Protein AF-A0A2K3J8N2-F1 (afdb_monomer_lite)

Foldseek 3Di:
DEFCVQAEVDPVVLVVLLVVQPCLVPHQWDQDPQGTGSGPQLVVCCVQLVHNGDDHPPPCPRVDDPVRHVVSC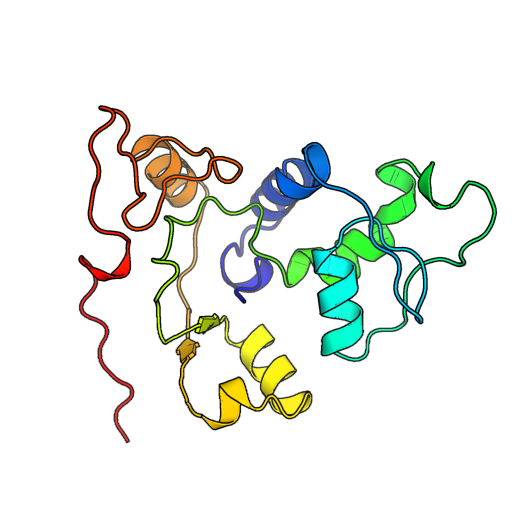VVGNRRDCRSQQDWDDAPPQQAAEYEPVRLVSCVVSVPPSVVVVRYDYDRHYDDPVNSVVSVQFAPRDPVDDQPRQDDQGPVRDGDHTPVPPDPDDPDDD

Sequence (173 aa):
MIAIEECVPDEDLRNELIDNCWLQKLWSPAITPKGGFFCEVAAVFDFLFDGPGGYNLDTGWWFKKTKEFQDQVERYCRFCSIPVPFPHVPTDSKVDYISLGNLQRLKKADSPWVKKGNIVEVSDRFGRKDIQQILSSYEYAPWEYLGEKGVRDKEGKYRGGFAAERKHSPLSG

Secondary structure (DSSP, 8-state):
---HHHH---HHHHHHHHHT-HHHHHS--EEETTEEESSHHHHHHHHHTT----B---TTGGG--GGG-HHHHHHHGGG--TTS-PPPPPTT-SSEEEEHHHHHHHHHTT-HHHHTT-EEEE-----HHHHHHHHHHB---TTS---TT--BBTTS-B---GGGT--PPP---

Radius of gyration: 17.23 Å; chains: 1; bounding box: 47×37×42 Å

Structure (mmCIF, N/CA/C/O backbone):
data_AF-A0A2K3J8N2-F1
#
_entry.id   AF-A0A2K3J8N2-F1
#
loop_
_atom_site.group_PDB
_atom_site.id
_atom_site.type_symbol
_atom_site.label_atom_id
_atom_site.label_alt_id
_atom_site.label_comp_id
_atom_site.label_asym_id
_atom_site.label_entity_id
_atom_site.label_seq_id
_atom_site.pdbx_PDB_ins_code
_atom_site.Cartn_x
_atom_site.Cartn_y
_atom_site.Cartn_z
_atom_site.occupancy
_atom_site.B_iso_or_equiv
_atom_site.auth_seq_id
_atom_site.auth_comp_id
_atom_site.auth_asym_id
_atom_site.auth_atom_id
_atom_site.pdbx_PDB_model_num
ATOM 1 N N . MET A 1 1 ? -4.555 -3.628 6.190 1.00 90.81 1 MET A N 1
ATOM 2 C CA . MET A 1 1 ? -4.519 -3.556 4.710 1.00 90.81 1 MET A CA 1
ATOM 3 C C . MET A 1 1 ? -5.594 -2.605 4.176 1.00 90.81 1 MET A C 1
ATOM 5 O O . MET A 1 1 ? -6.604 -3.046 3.634 1.00 90.81 1 MET A O 1
ATOM 9 N N . ILE A 1 2 ? -5.395 -1.294 4.316 1.00 96.19 2 ILE A N 1
ATOM 10 C CA . ILE A 1 2 ? -6.343 -0.273 3.840 1.00 96.19 2 ILE A CA 1
ATOM 11 C C . ILE A 1 2 ? -5.877 0.224 2.467 1.00 96.19 2 ILE A C 1
ATOM 13 O O . ILE A 1 2 ? -4.693 0.504 2.287 1.00 96.19 2 ILE A O 1
ATOM 17 N N . ALA A 1 3 ? -6.791 0.311 1.503 1.00 97.06 3 ALA A N 1
ATOM 18 C CA . ALA A 1 3 ? -6.522 0.892 0.196 1.00 97.06 3 ALA A CA 1
ATOM 19 C C . ALA A 1 3 ? -6.666 2.416 0.251 1.00 97.06 3 ALA A C 1
ATOM 21 O O . ALA A 1 3 ? -7.708 2.930 0.666 1.00 97.06 3 ALA A O 1
ATOM 22 N N . ILE A 1 4 ? -5.635 3.144 -0.186 1.00 97.69 4 ILE A N 1
ATOM 23 C CA . ILE A 1 4 ? -5.667 4.612 -0.192 1.00 97.69 4 ILE A CA 1
ATOM 24 C C . ILE A 1 4 ? -6.745 5.163 -1.124 1.00 97.69 4 ILE A C 1
ATOM 26 O O . ILE A 1 4 ? -7.339 6.186 -0.812 1.00 97.69 4 ILE A O 1
ATOM 30 N N . GLU A 1 5 ? -7.059 4.470 -2.221 1.00 97.19 5 GLU A N 1
ATOM 31 C CA . GLU A 1 5 ? -8.158 4.868 -3.112 1.00 97.19 5 GLU A CA 1
ATOM 32 C C . GLU A 1 5 ? -9.525 4.853 -2.417 1.00 97.19 5 GLU A C 1
ATOM 34 O O . GLU A 1 5 ? -10.426 5.598 -2.793 1.00 97.19 5 GLU A O 1
ATOM 39 N N . GLU A 1 6 ? -9.677 4.010 -1.394 1.00 97.06 6 GLU A N 1
ATOM 40 C CA . GLU A 1 6 ? -10.910 3.914 -0.630 1.00 97.06 6 GLU A CA 1
ATOM 41 C C . GLU A 1 6 ? -10.915 4.937 0.501 1.00 97.06 6 GLU A C 1
ATOM 43 O O . GLU A 1 6 ? -11.940 5.566 0.721 1.00 97.06 6 GLU A O 1
ATOM 48 N N . CYS A 1 7 ? -9.803 5.144 1.212 1.00 96.69 7 CYS A N 1
ATOM 49 C CA . CYS A 1 7 ? -9.787 6.038 2.372 1.00 96.69 7 CYS A CA 1
ATOM 50 C C . CYS A 1 7 ? -9.460 7.506 2.041 1.00 96.69 7 CYS A C 1
ATOM 52 O O . CYS A 1 7 ? -9.805 8.373 2.834 1.00 96.69 7 CYS A O 1
ATOM 54 N N . VAL A 1 8 ? -8.849 7.816 0.895 1.00 97.69 8 VAL A N 1
ATOM 55 C CA . VAL A 1 8 ? -8.560 9.185 0.422 1.00 97.69 8 VAL A CA 1
ATOM 56 C C . VAL A 1 8 ? -9.190 9.361 -0.968 1.00 97.69 8 VAL A C 1
ATOM 58 O O . VAL A 1 8 ? -8.552 9.060 -1.982 1.00 97.69 8 VAL A O 1
ATOM 61 N N . PRO A 1 9 ? -10.464 9.800 -1.041 1.00 95.81 9 PRO A N 1
ATOM 62 C CA . PRO A 1 9 ? -11.196 9.872 -2.307 1.00 95.81 9 PRO A CA 1
ATOM 63 C C . PRO A 1 9 ? -10.665 10.967 -3.246 1.00 95.81 9 PRO A C 1
ATOM 65 O O . PRO A 1 9 ? -10.688 10.783 -4.461 1.00 95.81 9 PRO A O 1
ATOM 68 N N . ASP A 1 10 ? -10.153 12.068 -2.689 1.00 97.56 10 ASP A N 1
ATOM 69 C CA . ASP A 1 10 ? -9.504 13.156 -3.428 1.00 97.56 10 ASP A CA 1
ATOM 70 C C . ASP A 1 10 ? -8.229 12.641 -4.118 1.00 97.56 10 ASP A C 1
ATOM 72 O O . ASP A 1 10 ? -7.295 12.174 -3.464 1.00 97.56 10 ASP A O 1
ATOM 76 N N . GLU A 1 11 ? -8.223 12.682 -5.449 1.00 96.88 11 GLU A N 1
ATOM 77 C CA . GLU A 1 11 ? -7.132 12.163 -6.270 1.00 96.88 11 GLU A CA 1
ATOM 78 C C . GLU A 1 11 ? -5.857 12.998 -6.175 1.00 96.88 11 GLU A C 1
ATOM 80 O O . GLU A 1 11 ? -4.776 12.423 -6.057 1.00 96.88 11 GLU A O 1
ATOM 85 N N . ASP A 1 12 ? -5.973 14.323 -6.146 1.00 97.75 12 ASP A N 1
ATOM 86 C CA . ASP A 1 12 ? -4.817 15.214 -6.056 1.00 97.75 12 ASP A CA 1
ATOM 87 C C . ASP A 1 12 ? -4.113 15.030 -4.711 1.00 97.75 12 ASP A C 1
ATOM 89 O O . ASP A 1 12 ? -2.892 14.875 -4.646 1.00 97.75 12 ASP A O 1
ATOM 93 N N . LEU A 1 13 ? -4.890 14.961 -3.628 1.00 97.69 13 LEU A N 1
ATOM 94 C CA . LEU A 1 13 ? -4.364 14.662 -2.299 1.00 97.69 13 LEU A CA 1
ATOM 95 C C . LEU A 1 13 ? -3.750 13.260 -2.236 1.00 97.69 13 LEU A C 1
ATOM 97 O O . LEU A 1 13 ? -2.692 13.075 -1.639 1.00 97.69 13 LEU A O 1
ATOM 101 N N . ARG A 1 14 ? -4.397 12.260 -2.839 1.00 97.19 14 ARG A N 1
ATOM 102 C CA . ARG A 1 14 ? -3.875 10.889 -2.882 1.00 97.19 14 ARG A CA 1
ATOM 103 C C . ARG A 1 14 ? -2.532 10.827 -3.607 1.00 97.19 14 ARG A C 1
ATOM 105 O O . ARG A 1 14 ? -1.613 10.191 -3.095 1.00 97.19 14 ARG A O 1
ATOM 112 N N . ASN A 1 15 ? -2.404 11.501 -4.743 1.00 95.88 15 ASN A N 1
ATOM 113 C CA . ASN A 1 15 ? -1.158 11.564 -5.503 1.00 95.88 15 ASN A CA 1
ATOM 114 C C . ASN A 1 15 ? -0.066 12.299 -4.713 1.00 95.88 15 ASN A C 1
ATOM 116 O O . ASN A 1 15 ? 1.039 11.779 -4.586 1.00 95.88 15 ASN A O 1
ATOM 120 N N . GLU A 1 16 ? -0.395 13.423 -4.065 1.00 96.62 16 GLU A N 1
ATOM 121 C CA . GLU A 1 16 ? 0.529 14.153 -3.181 1.00 96.62 16 GLU A CA 1
ATOM 122 C C . GLU A 1 16 ? 1.078 13.264 -2.051 1.00 96.62 16 GLU A C 1
ATOM 124 O O . GLU A 1 16 ? 2.270 13.314 -1.735 1.00 96.62 16 GLU A O 1
ATOM 129 N N . LEU A 1 17 ? 0.226 12.429 -1.448 1.00 96.44 17 LEU A N 1
ATOM 130 C CA . LEU A 1 17 ? 0.630 11.476 -0.412 1.00 96.44 17 LEU A CA 1
ATOM 131 C C . LEU A 1 17 ? 1.523 10.368 -0.982 1.00 96.44 17 LEU A C 1
ATOM 133 O O . LEU A 1 17 ? 2.559 10.060 -0.392 1.00 96.44 17 LEU A O 1
ATOM 137 N N . ILE A 1 18 ? 1.147 9.774 -2.119 1.00 95.88 18 ILE A N 1
ATOM 138 C CA . ILE A 1 18 ? 1.910 8.700 -2.773 1.00 95.88 18 ILE A CA 1
ATOM 139 C C . ILE A 1 18 ? 3.308 9.188 -3.166 1.00 95.88 18 ILE A C 1
ATOM 141 O O . ILE A 1 18 ? 4.290 8.520 -2.837 1.00 95.88 18 ILE A O 1
ATOM 145 N N . ASP A 1 19 ? 3.413 10.371 -3.769 1.00 93.56 19 ASP A N 1
ATOM 146 C CA . ASP A 1 19 ? 4.691 10.993 -4.140 1.00 93.56 19 ASP A CA 1
ATOM 147 C C . ASP A 1 19 ? 5.580 11.263 -2.920 1.00 93.56 19 ASP A C 1
ATOM 149 O O . ASP A 1 19 ? 6.811 11.263 -3.003 1.00 93.56 19 ASP A O 1
ATOM 153 N N . ASN A 1 20 ? 4.964 11.457 -1.752 1.00 92.56 20 ASN A N 1
ATOM 154 C CA . ASN A 1 20 ? 5.661 11.691 -0.497 1.00 92.56 20 ASN A CA 1
ATOM 155 C C . ASN A 1 20 ? 5.838 10.453 0.384 1.00 92.56 20 ASN A C 1
ATOM 157 O O . ASN A 1 20 ? 6.331 10.604 1.507 1.00 92.56 20 ASN A O 1
ATOM 161 N N . CYS A 1 21 ? 5.517 9.257 -0.116 1.00 93.88 21 CYS A N 1
ATOM 162 C CA . CYS A 1 21 ? 5.567 8.008 0.637 1.00 93.88 21 CYS A CA 1
ATOM 163 C C . CYS A 1 21 ? 6.914 7.804 1.344 1.00 93.88 21 CYS A C 1
ATOM 165 O O . CYS A 1 21 ? 7.966 7.676 0.714 1.00 93.88 21 CYS A O 1
ATOM 167 N N . TRP A 1 22 ? 6.875 7.739 2.677 1.00 91.31 22 TRP A N 1
ATOM 168 C CA . TRP A 1 22 ? 8.074 7.593 3.501 1.00 91.31 22 TRP A CA 1
ATOM 169 C C . TRP A 1 22 ? 8.791 6.263 3.243 1.00 91.31 22 TRP A C 1
ATOM 171 O O . TRP A 1 22 ? 10.018 6.222 3.264 1.00 91.31 22 TRP A O 1
ATOM 181 N N . LEU A 1 23 ? 8.043 5.195 2.939 1.00 91.06 23 LEU A N 1
ATOM 182 C CA . LEU A 1 23 ? 8.618 3.877 2.677 1.00 91.06 23 LEU A CA 1
ATOM 183 C C . LEU A 1 23 ? 9.466 3.893 1.403 1.00 91.06 23 LEU A C 1
ATOM 185 O O . LEU A 1 23 ? 10.554 3.340 1.391 1.00 91.06 23 LEU A O 1
ATOM 189 N N . GLN A 1 24 ? 9.029 4.593 0.354 1.00 88.88 24 GLN A N 1
ATOM 190 C CA . GLN A 1 24 ? 9.827 4.723 -0.868 1.00 88.88 24 GLN A CA 1
ATOM 191 C C . GLN A 1 24 ? 11.112 5.536 -0.630 1.00 88.88 24 GLN A C 1
ATOM 193 O O . GLN A 1 24 ? 12.139 5.246 -1.237 1.00 88.88 24 GLN A O 1
ATOM 198 N N . LYS A 1 25 ? 11.069 6.534 0.262 1.00 87.81 25 LYS A N 1
ATOM 199 C CA . LYS A 1 25 ? 12.221 7.394 0.582 1.00 87.81 25 LYS A CA 1
ATOM 200 C C . LYS A 1 25 ? 13.270 6.703 1.458 1.00 87.81 25 LYS A C 1
ATOM 202 O O . LYS A 1 25 ? 14.438 7.074 1.395 1.00 87.81 25 LYS A O 1
ATOM 207 N N . LEU A 1 26 ? 12.849 5.763 2.305 1.00 87.50 26 LEU A N 1
ATOM 208 C CA . LEU A 1 26 ? 13.678 5.202 3.379 1.00 87.50 26 LEU A CA 1
ATOM 209 C C . LEU A 1 26 ? 13.925 3.696 3.261 1.00 87.50 26 LEU A C 1
ATOM 211 O O . LEU A 1 26 ? 14.782 3.173 3.970 1.00 87.50 26 LEU A O 1
ATOM 215 N N . TRP A 1 27 ? 13.185 2.997 2.405 1.00 82.50 27 TRP A N 1
ATOM 216 C CA . TRP A 1 27 ? 13.225 1.542 2.313 1.00 82.50 27 TRP A CA 1
ATOM 217 C C . TRP A 1 27 ? 13.634 1.048 0.927 1.00 82.50 27 TRP A C 1
ATOM 219 O O . TRP A 1 27 ? 13.796 1.812 -0.023 1.00 82.50 27 TRP A O 1
ATOM 229 N N . SER A 1 28 ? 13.859 -0.261 0.838 1.00 82.81 28 SER A N 1
ATOM 230 C CA . SER A 1 28 ? 14.468 -0.909 -0.319 1.00 82.81 28 SER A CA 1
ATOM 231 C C . SER A 1 28 ? 13.448 -1.432 -1.345 1.00 82.81 28 SER A C 1
ATOM 233 O O . SER A 1 28 ? 12.331 -1.814 -0.976 1.00 82.81 28 SER A O 1
ATOM 235 N N . PRO A 1 29 ? 13.845 -1.520 -2.632 1.00 91.38 29 PRO A N 1
ATOM 236 C CA . PRO A 1 29 ? 13.147 -2.339 -3.619 1.00 91.38 29 PRO A CA 1
ATOM 237 C C . PRO A 1 29 ? 13.159 -3.820 -3.210 1.00 91.38 29 PRO A C 1
ATOM 239 O O . PRO A 1 29 ? 13.977 -4.247 -2.394 1.00 91.38 29 PRO A O 1
ATOM 242 N N . ALA A 1 30 ? 12.282 -4.621 -3.811 1.00 94.25 30 ALA A N 1
ATOM 243 C CA . ALA A 1 30 ? 12.161 -6.047 -3.509 1.00 94.25 30 ALA A CA 1
ATOM 244 C C . ALA A 1 30 ? 12.272 -6.916 -4.762 1.00 94.25 30 ALA A C 1
ATOM 246 O O . ALA A 1 30 ? 11.925 -6.496 -5.863 1.00 94.25 30 ALA A O 1
ATOM 247 N N . ILE A 1 31 ? 12.729 -8.152 -4.576 1.00 95.69 31 ILE A N 1
ATOM 248 C CA . ILE A 1 31 ? 12.759 -9.187 -5.609 1.00 95.69 31 ILE A CA 1
ATOM 249 C C . ILE A 1 31 ? 11.865 -10.333 -5.152 1.00 95.69 31 ILE A C 1
ATOM 251 O O . ILE A 1 31 ? 11.961 -10.785 -4.012 1.00 95.69 31 ILE A O 1
ATOM 255 N N . THR A 1 32 ? 11.034 -10.837 -6.055 1.00 96.00 32 THR A N 1
ATOM 256 C CA . THR A 1 32 ? 10.281 -12.081 -5.867 1.00 96.00 32 THR A CA 1
ATOM 257 C C . THR A 1 32 ? 10.552 -13.018 -7.046 1.00 96.00 32 THR A C 1
ATOM 259 O O . THR A 1 32 ? 11.144 -12.596 -8.045 1.00 96.00 32 THR A O 1
ATOM 262 N N . PRO A 1 33 ? 10.078 -14.277 -7.008 1.00 96.25 33 PRO A N 1
ATOM 263 C CA . PRO A 1 33 ? 10.091 -15.135 -8.192 1.00 96.25 33 PRO A CA 1
ATOM 264 C C . PRO A 1 33 ? 9.364 -14.536 -9.410 1.00 96.25 33 PRO A C 1
ATOM 266 O O . PRO A 1 33 ? 9.579 -14.998 -10.525 1.00 96.25 33 PRO A O 1
ATOM 269 N N . LYS A 1 34 ? 8.518 -13.511 -9.211 1.00 96.88 34 LYS A N 1
ATOM 270 C CA . LYS A 1 34 ? 7.783 -12.800 -10.267 1.00 96.88 34 LYS A CA 1
ATOM 271 C C . LYS A 1 34 ? 8.506 -11.538 -10.765 1.00 96.88 34 LYS A C 1
ATOM 273 O O . LYS A 1 34 ? 7.934 -10.816 -11.572 1.00 96.88 34 LYS A O 1
ATOM 278 N N . GLY A 1 35 ? 9.729 -11.250 -10.305 1.00 96.25 35 GLY A N 1
ATOM 279 C CA . GLY A 1 35 ? 10.562 -10.145 -10.796 1.00 96.25 35 GLY A CA 1
ATOM 280 C C . GLY A 1 35 ? 10.937 -9.100 -9.741 1.00 96.25 35 GLY A C 1
ATOM 281 O O . GLY A 1 35 ? 10.773 -9.305 -8.537 1.00 96.25 35 GLY A O 1
ATOM 282 N N . GLY A 1 36 ? 11.486 -7.981 -10.212 1.00 95.81 36 GLY A N 1
ATOM 283 C CA . GLY A 1 36 ? 11.933 -6.842 -9.413 1.00 95.81 36 GLY A CA 1
ATOM 284 C C . GLY A 1 36 ? 10.856 -5.769 -9.250 1.00 95.81 36 GLY A C 1
ATOM 285 O O . GLY A 1 36 ? 10.172 -5.390 -10.206 1.00 95.81 36 GLY A O 1
ATOM 286 N N . PHE A 1 37 ? 10.728 -5.246 -8.037 1.00 96.12 37 PHE A N 1
ATOM 287 C CA . PHE A 1 37 ? 9.732 -4.253 -7.654 1.00 96.12 37 PHE A CA 1
ATOM 288 C C . PHE A 1 37 ? 10.383 -3.032 -7.022 1.00 96.12 37 PHE A C 1
ATOM 290 O O . PHE A 1 37 ? 11.339 -3.160 -6.259 1.00 96.12 37 PHE A O 1
ATOM 297 N N . PHE A 1 38 ? 9.826 -1.847 -7.284 1.00 94.31 38 PHE A N 1
ATOM 298 C CA . PHE A 1 38 ? 10.333 -0.595 -6.702 1.00 94.31 38 PHE A CA 1
ATOM 299 C C . PHE A 1 38 ? 10.115 -0.508 -5.180 1.00 94.31 38 PHE A C 1
ATOM 301 O O . PHE A 1 38 ? 10.764 0.290 -4.512 1.00 94.31 38 PHE A O 1
ATOM 308 N N . CYS A 1 39 ? 9.186 -1.305 -4.643 1.00 94.12 39 CYS A N 1
ATOM 309 C CA . CYS A 1 39 ? 8.747 -1.278 -3.252 1.00 94.12 39 CYS A CA 1
ATOM 310 C C . CYS A 1 39 ? 8.372 -2.690 -2.783 1.00 94.12 39 CYS A C 1
ATOM 312 O O . CYS A 1 39 ? 7.693 -3.428 -3.500 1.00 94.12 39 CYS A O 1
ATOM 314 N N . GLU A 1 40 ? 8.761 -3.057 -1.560 1.00 94.19 40 GLU A N 1
ATOM 315 C CA . GLU A 1 40 ? 8.420 -4.359 -0.967 1.00 94.19 40 GLU A CA 1
ATOM 316 C C . GLU A 1 40 ? 6.911 -4.573 -0.817 1.00 94.19 40 GLU A C 1
ATOM 318 O O . GLU A 1 40 ? 6.406 -5.667 -1.055 1.00 94.19 40 GLU A O 1
ATOM 323 N N . VAL A 1 41 ? 6.160 -3.516 -0.502 1.00 95.62 41 VAL A N 1
ATOM 324 C CA . VAL A 1 41 ? 4.707 -3.612 -0.342 1.00 95.62 41 VAL A CA 1
ATOM 325 C C . VAL A 1 41 ? 4.041 -3.865 -1.694 1.00 95.62 41 VAL A C 1
ATOM 327 O O . VAL A 1 41 ? 3.099 -4.650 -1.773 1.00 95.62 41 VAL A O 1
ATOM 330 N N . ALA A 1 42 ? 4.566 -3.276 -2.774 1.00 96.38 42 ALA A N 1
ATOM 331 C CA . ALA A 1 42 ? 4.114 -3.572 -4.132 1.00 96.38 42 ALA A CA 1
ATOM 332 C C . ALA A 1 42 ? 4.377 -5.040 -4.506 1.00 96.38 42 ALA A C 1
ATOM 334 O O . ALA A 1 42 ? 3.482 -5.710 -5.018 1.00 96.38 42 ALA A O 1
ATOM 335 N N . ALA A 1 43 ? 5.563 -5.560 -4.172 1.00 96.38 43 ALA A N 1
ATOM 336 C CA . ALA A 1 43 ? 5.907 -6.965 -4.376 1.00 96.38 43 ALA A CA 1
ATOM 337 C C . ALA A 1 43 ? 4.967 -7.917 -3.617 1.00 96.38 43 ALA A C 1
ATOM 339 O O . ALA A 1 43 ? 4.508 -8.914 -4.175 1.00 96.38 43 ALA A O 1
ATOM 340 N N . VAL A 1 44 ? 4.644 -7.598 -2.359 1.00 95.12 44 VAL A N 1
ATOM 341 C CA . VAL A 1 44 ? 3.710 -8.388 -1.544 1.00 95.12 44 VAL A CA 1
ATOM 342 C C . VAL A 1 44 ? 2.299 -8.341 -2.124 1.00 95.12 44 VAL A C 1
ATOM 344 O O . VAL A 1 44 ? 1.658 -9.385 -2.214 1.00 95.12 44 VAL A O 1
ATOM 347 N N . PHE A 1 45 ? 1.813 -7.174 -2.557 1.00 96.44 45 PHE A N 1
ATOM 348 C CA . PHE A 1 45 ? 0.501 -7.072 -3.202 1.00 96.44 45 PHE A CA 1
ATOM 349 C C . PHE A 1 45 ? 0.428 -7.878 -4.499 1.00 96.44 45 PHE A C 1
ATOM 351 O O . PHE A 1 45 ? -0.566 -8.570 -4.720 1.00 96.44 45 PHE A O 1
ATOM 358 N N . ASP A 1 46 ? 1.470 -7.830 -5.332 1.00 97.12 46 ASP A N 1
ATOM 359 C CA . ASP A 1 46 ? 1.545 -8.645 -6.546 1.00 97.12 46 ASP A CA 1
ATOM 360 C C . ASP A 1 46 ? 1.495 -10.142 -6.240 1.00 97.12 46 ASP A C 1
ATOM 362 O O . ASP A 1 46 ? 0.753 -10.890 -6.874 1.00 97.12 46 ASP A O 1
ATOM 366 N N . PHE A 1 47 ? 2.259 -10.581 -5.244 1.00 94.50 47 PHE A N 1
ATOM 367 C CA . PHE A 1 47 ? 2.312 -11.988 -4.880 1.00 94.50 47 PHE A CA 1
ATOM 368 C C . PHE A 1 47 ? 0.987 -12.464 -4.270 1.00 94.50 47 PHE A C 1
ATOM 370 O O . PHE A 1 47 ? 0.478 -13.521 -4.632 1.00 94.50 47 PHE A O 1
ATOM 377 N N . LEU A 1 48 ? 0.404 -11.667 -3.372 1.00 94.00 48 LEU A N 1
ATOM 378 C CA . LEU A 1 48 ? -0.804 -12.022 -2.630 1.00 94.00 48 LEU A CA 1
ATOM 379 C C . LEU A 1 48 ? -2.066 -12.025 -3.497 1.00 94.00 48 LEU A C 1
ATOM 381 O O . LEU A 1 48 ? -2.958 -12.840 -3.276 1.00 94.00 48 LEU A O 1
ATOM 385 N N . PHE A 1 49 ? -2.166 -11.104 -4.456 1.00 94.50 49 PHE A N 1
ATOM 386 C CA . PHE A 1 49 ? -3.345 -10.958 -5.316 1.00 94.50 49 PHE A CA 1
ATOM 387 C C . PHE A 1 49 ? -3.147 -11.521 -6.722 1.00 94.50 49 PHE A C 1
ATOM 389 O O . PHE A 1 49 ? -3.942 -11.217 -7.610 1.00 94.50 49 PHE A O 1
ATOM 396 N N . ASP A 1 50 ? -2.108 -12.337 -6.903 1.00 94.31 50 ASP A N 1
ATOM 397 C CA . ASP A 1 50 ? -1.710 -12.930 -8.177 1.00 94.31 50 ASP A CA 1
ATOM 398 C C . ASP A 1 50 ? -1.659 -11.909 -9.329 1.00 94.31 50 ASP A C 1
ATOM 400 O O . ASP A 1 50 ? -2.271 -12.060 -10.385 1.00 94.31 50 ASP A O 1
ATOM 404 N N . GLY A 1 51 ? -0.940 -10.811 -9.095 1.00 95.50 51 GLY A N 1
ATOM 405 C CA . GLY A 1 51 ? -0.702 -9.774 -10.092 1.00 95.50 51 GLY A CA 1
ATOM 406 C C . GLY A 1 51 ? 0.231 -10.232 -11.224 1.00 95.50 51 GLY A C 1
ATOM 407 O O . GLY A 1 51 ? 0.698 -11.368 -11.252 1.00 95.50 51 GLY A O 1
ATOM 408 N N . PRO A 1 52 ? 0.511 -9.373 -12.209 1.00 96.69 52 PRO A N 1
ATOM 409 C CA . PRO A 1 52 ? 1.235 -9.780 -13.413 1.00 96.69 52 PRO A CA 1
ATOM 410 C C . PRO A 1 52 ? 2.759 -9.908 -13.227 1.00 96.69 52 PRO A C 1
ATOM 412 O O . PRO A 1 52 ? 3.440 -10.305 -14.168 1.00 96.69 52 PRO A O 1
ATOM 415 N N . GLY A 1 53 ? 3.307 -9.591 -12.049 1.00 96.94 53 GLY A N 1
ATOM 416 C CA . GLY A 1 53 ? 4.745 -9.620 -11.787 1.00 96.94 53 GLY A CA 1
ATOM 417 C C . GLY A 1 53 ? 5.447 -8.265 -11.921 1.00 96.94 53 GLY A C 1
ATOM 418 O O . GLY A 1 53 ? 4.859 -7.236 -12.283 1.00 96.94 53 GLY A O 1
ATOM 419 N N . GLY A 1 54 ? 6.728 -8.279 -11.561 1.00 96.00 54 GLY A N 1
ATOM 420 C CA . GLY A 1 54 ? 7.640 -7.140 -11.571 1.00 96.00 54 GLY A CA 1
ATOM 421 C C . GLY A 1 54 ? 8.473 -7.074 -12.850 1.00 96.00 54 GLY A C 1
ATOM 422 O O . GLY A 1 54 ? 8.170 -7.709 -13.857 1.00 96.00 54 GLY A O 1
ATOM 423 N N . TYR A 1 55 ? 9.543 -6.288 -12.820 1.00 95.38 55 TYR A N 1
ATOM 424 C CA . TYR A 1 55 ? 10.482 -6.200 -13.937 1.00 95.38 55 TYR A CA 1
ATOM 425 C C . TYR A 1 55 ? 11.407 -7.414 -14.000 1.00 95.38 55 TYR A C 1
ATOM 427 O O . TYR A 1 55 ? 11.711 -8.036 -12.981 1.00 95.38 55 TYR A O 1
ATOM 435 N N . ASN A 1 56 ? 11.929 -7.702 -15.189 1.00 95.12 56 ASN A N 1
ATOM 436 C CA . ASN A 1 56 ? 13.019 -8.658 -15.336 1.00 95.12 56 ASN A CA 1
ATOM 437 C C . ASN A 1 56 ? 14.251 -8.200 -14.545 1.00 95.12 56 ASN A C 1
ATOM 439 O O . ASN A 1 56 ? 14.543 -7.005 -14.452 1.00 95.12 56 ASN A O 1
ATOM 443 N N . LEU A 1 57 ? 14.981 -9.165 -13.987 1.00 94.25 57 LEU A N 1
ATOM 444 C CA . LEU A 1 57 ? 16.159 -8.924 -13.151 1.00 94.25 57 LEU A CA 1
ATOM 445 C C . LEU A 1 57 ? 17.432 -8.740 -13.989 1.00 94.25 57 LEU A C 1
ATOM 447 O O . LEU A 1 57 ? 18.487 -9.290 -13.672 1.00 94.25 57 LEU A O 1
ATOM 451 N N . ASP A 1 58 ? 17.331 -7.961 -15.062 1.00 92.25 58 ASP A N 1
ATOM 452 C CA . ASP A 1 58 ? 18.472 -7.609 -15.902 1.00 92.25 58 ASP A CA 1
ATOM 453 C C . ASP A 1 58 ? 19.433 -6.690 -15.136 1.00 92.25 58 ASP A C 1
ATOM 455 O O . ASP A 1 58 ? 19.029 -5.938 -14.243 1.00 92.25 58 ASP A O 1
ATOM 459 N N . THR A 1 59 ? 20.727 -6.717 -15.463 1.00 91.50 59 THR A N 1
ATOM 460 C CA . THR A 1 59 ? 21.705 -5.838 -14.806 1.00 91.50 59 THR A CA 1
ATOM 461 C C . THR A 1 59 ? 21.255 -4.377 -14.876 1.00 91.50 59 THR A C 1
ATOM 463 O O . THR A 1 59 ? 21.033 -3.830 -15.952 1.00 91.50 59 THR A O 1
ATOM 466 N N . GLY A 1 60 ? 21.136 -3.741 -13.709 1.00 86.81 60 GLY A N 1
ATOM 467 C CA . GLY A 1 60 ? 20.705 -2.353 -13.588 1.00 86.81 60 GLY A CA 1
ATOM 468 C C . GLY A 1 60 ? 19.196 -2.133 -13.477 1.00 86.81 60 GLY A C 1
ATOM 469 O O . GLY A 1 60 ? 18.773 -0.980 -13.428 1.00 86.81 60 GLY A O 1
ATOM 470 N N . TRP A 1 61 ? 18.383 -3.190 -13.347 1.00 87.88 61 TRP A N 1
ATOM 471 C CA . TRP A 1 61 ? 16.941 -3.064 -13.082 1.00 87.88 61 TRP A CA 1
ATOM 472 C C . TRP A 1 61 ? 16.631 -2.193 -11.846 1.00 87.88 61 TRP A C 1
ATOM 474 O O . TRP A 1 61 ? 15.620 -1.492 -11.822 1.00 87.88 61 TRP A O 1
ATOM 484 N N . TRP A 1 62 ? 17.524 -2.189 -10.848 1.00 86.38 62 TRP A N 1
ATOM 485 C CA . TRP A 1 62 ? 17.410 -1.402 -9.614 1.00 86.38 62 TRP A CA 1
ATOM 486 C C . TRP A 1 62 ? 17.786 0.081 -9.776 1.00 86.38 62 TRP A C 1
ATOM 488 O O . TRP A 1 62 ? 17.529 0.869 -8.871 1.00 86.38 62 TRP A O 1
ATOM 498 N N . PHE A 1 63 ? 18.388 0.487 -10.902 1.00 86.75 63 PHE A N 1
ATOM 499 C CA . PHE A 1 63 ? 18.744 1.889 -11.176 1.00 86.75 63 PHE A CA 1
ATOM 500 C C . PHE A 1 63 ? 17.603 2.699 -11.808 1.00 86.75 63 PHE A C 1
ATOM 502 O O . PHE A 1 63 ? 17.791 3.874 -12.129 1.00 86.75 63 PHE A O 1
ATOM 509 N N . LYS A 1 64 ? 16.423 2.092 -11.989 1.00 85.88 64 LYS A N 1
ATOM 510 C CA . LYS A 1 64 ? 15.231 2.782 -12.490 1.00 85.88 64 LYS A CA 1
ATOM 511 C C . LYS A 1 64 ? 14.889 3.980 -11.605 1.00 85.88 64 LYS A C 1
ATOM 513 O O . LYS A 1 64 ? 14.762 3.864 -10.387 1.00 85.88 64 LYS A O 1
ATOM 518 N N . LYS A 1 65 ? 14.703 5.139 -12.227 1.00 86.69 65 LYS A N 1
ATOM 519 C CA . LYS A 1 65 ? 14.256 6.371 -11.568 1.00 86.69 65 LYS A CA 1
ATOM 520 C C . LYS A 1 65 ? 12.756 6.323 -11.307 1.00 86.69 65 LYS A C 1
ATOM 522 O O . LYS A 1 65 ? 12.029 5.596 -11.973 1.00 86.69 65 LYS A O 1
ATOM 527 N N . THR A 1 66 ? 12.270 7.204 -10.433 1.00 83.69 66 THR A N 1
ATOM 528 C CA . THR A 1 66 ? 10.841 7.314 -10.086 1.00 83.69 66 THR A CA 1
ATOM 529 C C . THR A 1 66 ? 9.912 7.382 -11.289 1.00 83.69 66 THR A C 1
ATOM 531 O O . THR A 1 66 ? 8.876 6.725 -11.315 1.00 83.69 66 THR A O 1
ATOM 534 N N . LYS A 1 67 ? 10.310 8.106 -12.336 1.00 88.12 67 LYS A N 1
ATOM 535 C CA . LYS A 1 67 ? 9.525 8.233 -13.573 1.00 88.12 67 LYS A CA 1
ATOM 536 C C . LYS A 1 67 ? 9.417 6.932 -14.378 1.00 88.12 67 LYS A C 1
ATOM 538 O O . LYS A 1 67 ? 8.526 6.809 -15.204 1.00 88.12 67 LYS A O 1
ATOM 543 N N . GLU A 1 68 ? 10.320 5.983 -14.157 1.00 90.06 68 GLU A N 1
ATOM 544 C CA . GLU A 1 68 ? 10.439 4.741 -14.927 1.00 90.06 68 GLU A CA 1
ATOM 545 C C . GLU A 1 68 ? 9.691 3.565 -14.293 1.00 90.06 68 GLU A C 1
ATOM 547 O O . GLU A 1 68 ? 9.677 2.487 -14.886 1.00 90.06 68 GLU A O 1
ATOM 552 N N . PHE A 1 69 ? 9.105 3.753 -13.102 1.00 92.12 69 PHE A N 1
ATOM 553 C CA . PHE A 1 69 ? 8.337 2.718 -12.405 1.00 92.12 69 PHE A CA 1
ATOM 554 C C . PHE A 1 69 ? 6.892 3.098 -12.066 1.00 92.12 69 PHE A C 1
ATOM 556 O O . PHE A 1 69 ? 6.253 2.484 -11.209 1.00 92.12 69 PHE A O 1
ATOM 563 N N . GLN A 1 70 ? 6.359 4.109 -12.756 1.00 94.56 70 GLN A N 1
ATOM 564 C CA . GLN A 1 70 ? 4.993 4.588 -12.537 1.00 94.56 70 GLN A CA 1
ATOM 565 C C . GLN A 1 70 ? 3.933 3.514 -12.813 1.00 94.56 70 GLN A C 1
ATOM 567 O O . GLN A 1 70 ? 2.921 3.483 -12.126 1.00 94.56 70 GLN A O 1
ATOM 572 N N . ASP A 1 71 ? 4.201 2.546 -13.693 1.00 95.38 71 ASP A N 1
ATOM 573 C CA . ASP A 1 71 ? 3.287 1.420 -13.911 1.00 95.38 71 ASP A CA 1
ATOM 574 C C . ASP A 1 71 ? 3.102 0.557 -12.649 1.00 95.38 71 ASP A C 1
ATOM 576 O O . ASP A 1 71 ? 2.013 0.046 -12.395 1.00 95.38 71 ASP A O 1
ATOM 580 N N . GLN A 1 72 ? 4.143 0.380 -11.826 1.00 95.69 72 GLN A N 1
ATOM 581 C CA . GLN A 1 72 ? 4.005 -0.317 -10.546 1.00 95.69 72 GLN A CA 1
ATOM 582 C C . GLN A 1 72 ? 3.315 0.576 -9.502 1.00 95.69 72 GLN A C 1
ATOM 584 O O . GLN A 1 72 ? 2.537 0.072 -8.691 1.00 95.69 72 GLN A O 1
ATOM 589 N N . VAL A 1 73 ? 3.539 1.893 -9.532 1.00 95.62 73 VAL A N 1
ATOM 590 C CA . VAL A 1 73 ? 2.827 2.848 -8.661 1.00 95.62 73 VAL A CA 1
ATOM 591 C C . VAL A 1 73 ? 1.322 2.792 -8.929 1.00 95.62 73 VAL A C 1
ATOM 593 O O . VAL A 1 73 ? 0.545 2.557 -8.004 1.00 95.62 73 VAL A O 1
ATOM 596 N N . GLU A 1 74 ? 0.909 2.907 -10.189 1.00 94.56 74 GLU A N 1
ATOM 597 C CA . GLU A 1 74 ? -0.495 2.843 -10.614 1.00 94.56 74 GLU A CA 1
ATOM 598 C C . GLU A 1 74 ? -1.155 1.512 -10.235 1.00 94.56 74 GLU A C 1
ATOM 600 O O . GLU A 1 74 ? -2.297 1.482 -9.766 1.00 94.56 74 GLU A O 1
ATOM 605 N N . ARG A 1 75 ? -0.429 0.397 -10.393 1.00 95.38 75 ARG A N 1
ATOM 606 C CA . ARG A 1 75 ? -0.935 -0.938 -10.056 1.00 95.38 75 ARG A CA 1
ATOM 607 C C . ARG A 1 75 ? -1.124 -1.144 -8.559 1.00 95.38 75 ARG A C 1
ATOM 609 O O . ARG A 1 75 ? -2.150 -1.694 -8.164 1.00 95.38 75 ARG A O 1
ATOM 616 N N . TYR A 1 76 ? -0.150 -0.754 -7.736 1.00 96.62 76 TYR A N 1
ATOM 617 C CA . TYR A 1 76 ? -0.082 -1.220 -6.346 1.00 96.62 76 TYR A CA 1
ATOM 618 C C . TYR A 1 76 ? -0.298 -0.126 -5.302 1.00 96.62 76 TYR A C 1
ATOM 620 O O . TYR A 1 76 ? -0.902 -0.405 -4.264 1.00 96.62 76 TYR A O 1
ATOM 628 N N . CYS A 1 77 ? 0.132 1.119 -5.542 1.00 96.81 77 CYS A N 1
ATOM 629 C CA . CYS A 1 77 ? 0.007 2.175 -4.530 1.00 96.81 77 CYS A CA 1
ATOM 630 C C . CYS A 1 77 ? -1.454 2.486 -4.201 1.00 96.81 77 CYS A C 1
ATOM 632 O O . CYS A 1 77 ? -1.759 2.764 -3.049 1.00 96.81 77 CYS A O 1
ATOM 634 N N . ARG A 1 78 ? -2.378 2.330 -5.156 1.00 95.81 78 ARG A N 1
ATOM 635 C CA . ARG A 1 78 ? -3.826 2.487 -4.927 1.00 95.81 78 ARG A CA 1
ATOM 636 C C . ARG A 1 78 ? -4.398 1.555 -3.847 1.00 95.81 78 ARG A C 1
ATOM 638 O O . ARG A 1 78 ? -5.359 1.922 -3.174 1.00 95.81 78 ARG A O 1
ATOM 645 N N . PHE A 1 79 ? -3.779 0.393 -3.620 1.00 95.75 79 PHE A N 1
ATOM 646 C CA . PHE A 1 79 ? -4.180 -0.576 -2.587 1.00 95.75 79 PHE A CA 1
ATOM 647 C C . PHE A 1 79 ? -3.450 -0.379 -1.253 1.00 95.75 79 PHE A C 1
ATOM 649 O O . PHE A 1 79 ? -3.716 -1.112 -0.297 1.00 95.75 79 PHE A O 1
ATOM 656 N N . 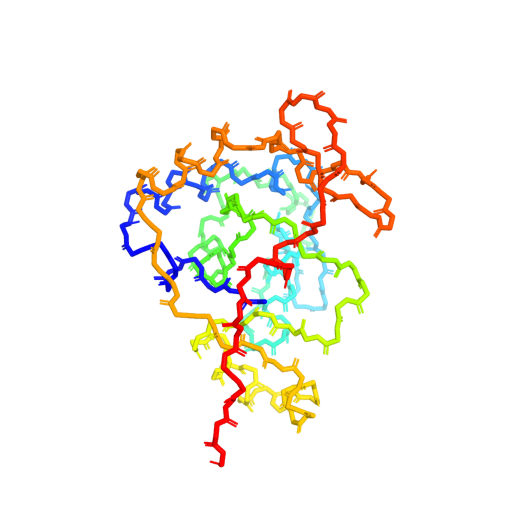CYS A 1 80 ? -2.554 0.606 -1.179 1.00 96.12 80 CYS A N 1
ATOM 657 C CA . CYS A 1 80 ? -1.607 0.797 -0.094 1.00 96.12 80 CYS A CA 1
ATOM 658 C C . CYS A 1 80 ? -1.834 2.130 0.623 1.00 96.12 80 CYS A C 1
ATOM 660 O O . CYS A 1 80 ? -1.696 3.193 0.030 1.00 96.12 80 CYS A O 1
ATOM 662 N N . SER A 1 81 ? -2.103 2.086 1.925 1.00 95.31 81 SER A N 1
ATOM 663 C CA . SER A 1 81 ? -2.260 3.285 2.754 1.00 95.31 81 SER A CA 1
ATOM 664 C C . SER A 1 81 ? -1.006 3.690 3.533 1.00 95.31 81 SER A C 1
ATOM 666 O O . SER A 1 81 ? -1.107 4.522 4.425 1.00 95.31 81 SER A O 1
ATOM 668 N N . ILE A 1 82 ? 0.165 3.117 3.238 1.00 94.06 82 ILE A N 1
ATOM 669 C CA . ILE A 1 82 ? 1.437 3.472 3.898 1.00 94.06 82 ILE A CA 1
ATOM 670 C C . ILE A 1 82 ? 1.729 4.985 3.935 1.00 94.06 82 ILE A C 1
ATOM 672 O O . ILE A 1 82 ? 2.178 5.451 4.985 1.00 94.06 82 ILE A O 1
ATOM 676 N N . PRO A 1 83 ? 1.499 5.771 2.860 1.00 94.38 83 PRO A N 1
ATOM 677 C CA . PRO A 1 83 ? 1.750 7.212 2.910 1.00 94.38 83 PRO A CA 1
ATOM 678 C C . PRO A 1 83 ? 0.703 7.995 3.715 1.00 94.38 83 PRO A C 1
ATOM 680 O O . PRO A 1 83 ? 0.907 9.176 3.987 1.00 94.38 83 PRO A O 1
ATOM 683 N N . VAL A 1 84 ? -0.422 7.376 4.085 1.00 94.31 84 VAL A N 1
ATOM 684 C CA . VAL A 1 84 ? -1.433 8.029 4.916 1.00 94.31 84 VAL A CA 1
ATOM 685 C C . VAL A 1 84 ? -0.924 8.030 6.356 1.00 94.31 84 VAL A C 1
ATOM 687 O O . VAL A 1 84 ? -0.552 6.969 6.867 1.00 94.31 84 VAL A O 1
ATOM 690 N N . PRO A 1 85 ? -0.908 9.183 7.044 1.00 91.06 85 PRO A N 1
ATOM 691 C CA . PRO A 1 85 ? -0.463 9.245 8.423 1.00 91.06 85 PRO A CA 1
ATOM 692 C C . PRO A 1 85 ? -1.536 8.671 9.346 1.00 91.06 85 PRO A C 1
ATOM 694 O O . PRO A 1 85 ? -2.238 9.390 10.035 1.00 91.06 85 PRO A O 1
ATOM 697 N N . PHE A 1 86 ? -1.732 7.358 9.346 1.00 86.81 86 PHE A N 1
ATOM 698 C CA . PHE A 1 86 ? -2.603 6.754 10.340 1.00 86.81 86 PHE A CA 1
ATOM 699 C C . PHE A 1 86 ? -1.918 6.736 11.705 1.00 86.81 86 PHE A C 1
ATOM 701 O O . PHE A 1 86 ? -0.707 6.499 11.784 1.00 86.81 86 PHE A O 1
ATOM 708 N N . PRO A 1 87 ? -2.673 6.950 12.792 1.00 73.12 87 PRO A N 1
ATOM 709 C CA . PRO A 1 87 ? -2.170 6.664 14.122 1.00 73.12 87 PRO A CA 1
ATOM 710 C C . PRO A 1 87 ? -1.797 5.188 14.249 1.00 73.12 87 PRO A C 1
ATOM 712 O O . PRO A 1 87 ? -2.405 4.318 13.620 1.00 73.12 87 PRO A O 1
ATOM 715 N N . HIS A 1 88 ? -0.799 4.902 15.079 1.00 75.56 88 HIS A N 1
ATOM 716 C CA . HIS A 1 88 ? -0.307 3.542 15.238 1.00 75.56 88 HIS A CA 1
ATOM 717 C C . HIS A 1 88 ? -1.353 2.636 15.898 1.00 75.56 88 HIS A C 1
ATOM 719 O O . HIS A 1 88 ? -2.081 3.024 16.821 1.00 75.56 88 HIS A O 1
ATOM 725 N N . VAL A 1 89 ? -1.371 1.392 15.430 1.00 76.25 89 VAL A N 1
ATOM 726 C CA . VAL A 1 89 ? -2.091 0.283 16.049 1.00 76.25 89 VAL A CA 1
ATOM 727 C C . VAL A 1 89 ? -1.084 -0.518 16.883 1.00 76.25 89 VAL A C 1
ATOM 729 O O . VAL A 1 89 ? 0.042 -0.709 16.421 1.00 76.25 89 VAL A O 1
ATOM 732 N N . PRO A 1 90 ? -1.449 -0.987 18.090 1.00 75.31 90 PRO A N 1
ATOM 733 C CA . PRO A 1 90 ? -0.589 -1.862 18.881 1.00 75.31 90 PRO A CA 1
ATOM 734 C C . PRO A 1 90 ? -0.154 -3.114 18.109 1.00 75.31 90 PRO A C 1
ATOM 736 O O . PRO A 1 90 ? -0.970 -3.766 17.456 1.00 75.31 90 PRO A O 1
ATOM 739 N N . THR A 1 91 ? 1.124 -3.477 18.222 1.00 75.81 91 THR A N 1
ATOM 740 C CA . THR A 1 91 ? 1.711 -4.640 17.532 1.00 75.81 91 THR A CA 1
ATOM 741 C C . THR A 1 91 ? 1.085 -5.971 17.961 1.00 75.81 91 THR A C 1
ATOM 743 O O . THR A 1 91 ? 1.107 -6.941 17.208 1.00 75.81 91 THR A O 1
ATOM 746 N N . ASP A 1 92 ? 0.513 -6.042 19.163 1.00 80.62 92 ASP A N 1
ATOM 747 C CA . ASP A 1 92 ? -0.145 -7.234 19.702 1.00 80.62 92 ASP A CA 1
ATOM 748 C C . ASP A 1 92 ? -1.632 -7.356 19.320 1.00 80.62 92 ASP A C 1
ATOM 750 O O . ASP A 1 92 ? -2.281 -8.335 19.724 1.00 80.62 92 ASP A O 1
ATOM 754 N N . SER A 1 93 ? -2.149 -6.413 18.516 1.00 84.12 93 SER A N 1
ATOM 755 C CA . SER A 1 93 ? -3.511 -6.437 17.982 1.00 84.12 93 SER A CA 1
ATOM 756 C C . SER A 1 93 ? -3.843 -7.805 17.390 1.00 84.12 93 SER A C 1
ATOM 758 O O . SER A 1 93 ? -3.086 -8.386 16.612 1.00 84.12 93 SER A O 1
ATOM 760 N N . LYS A 1 94 ? -5.012 -8.334 17.758 1.00 89.56 94 LYS A N 1
ATOM 761 C CA . LYS A 1 94 ? -5.530 -9.609 17.234 1.00 89.56 94 LYS A CA 1
ATOM 762 C C . LYS A 1 94 ? -6.394 -9.434 15.993 1.00 89.56 94 LYS A C 1
ATOM 764 O O . LYS A 1 94 ? -6.940 -10.419 15.508 1.00 89.56 94 LYS A O 1
ATOM 769 N N . VAL A 1 95 ? -6.523 -8.204 15.504 1.00 91.19 95 VAL A N 1
ATOM 770 C CA . VAL A 1 95 ? -7.335 -7.860 14.341 1.00 91.19 95 VAL A CA 1
ATOM 771 C C . VAL A 1 95 ? -6.542 -7.036 13.340 1.00 91.19 95 VAL A C 1
ATOM 773 O O . VAL A 1 95 ? -5.731 -6.189 13.723 1.00 91.19 95 VAL A O 1
ATOM 776 N N . ASP A 1 96 ? -6.846 -7.254 12.064 1.00 91.44 96 ASP A N 1
ATOM 777 C CA . ASP A 1 96 ? -6.360 -6.427 10.965 1.00 91.44 96 ASP A CA 1
ATOM 778 C C . ASP A 1 96 ? -7.430 -5.435 10.515 1.00 91.44 96 ASP A C 1
ATOM 780 O O . ASP A 1 96 ? -8.577 -5.802 10.269 1.00 91.44 96 ASP A O 1
ATOM 784 N N . TYR A 1 97 ? -7.030 -4.182 10.322 1.00 93.62 97 TYR A N 1
ATOM 785 C CA . TYR A 1 97 ? -7.875 -3.143 9.738 1.00 93.62 97 TYR A CA 1
ATOM 786 C C . TYR A 1 97 ? -7.801 -3.210 8.212 1.00 93.62 97 TYR A C 1
ATOM 788 O O . TYR A 1 97 ? -6.711 -3.108 7.637 1.00 93.62 97 TYR A O 1
ATOM 796 N N . ILE A 1 98 ? -8.928 -3.413 7.533 1.00 95.62 98 ILE A N 1
ATOM 797 C CA . ILE A 1 98 ? -8.965 -3.722 6.097 1.00 95.62 98 ILE A CA 1
ATOM 798 C C . ILE A 1 98 ? -10.078 -2.915 5.422 1.00 95.62 98 ILE A C 1
ATOM 800 O O . ILE A 1 98 ? -11.192 -2.861 5.925 1.00 95.62 98 ILE A O 1
ATOM 804 N N . SER A 1 99 ? -9.794 -2.284 4.280 1.00 97.00 99 SER A N 1
ATOM 805 C CA . SER A 1 99 ? -10.833 -1.628 3.472 1.00 97.00 99 SER A CA 1
ATOM 806 C C . SER A 1 99 ? -11.633 -2.646 2.654 1.00 97.00 99 SER A C 1
ATOM 808 O O . SER A 1 99 ? -11.149 -3.748 2.382 1.00 97.00 99 SER A O 1
ATOM 810 N N . LEU A 1 100 ? -12.845 -2.292 2.227 1.00 96.50 100 LEU A N 1
ATOM 811 C CA . LEU A 1 100 ? -13.755 -3.218 1.548 1.00 96.50 100 LEU A CA 1
ATOM 812 C C . LEU A 1 100 ? -13.130 -3.860 0.296 1.00 96.50 100 LEU A C 1
ATOM 814 O O . LEU A 1 100 ? -13.192 -5.080 0.125 1.00 96.50 100 LEU A O 1
ATOM 818 N N . GLY A 1 101 ? -12.480 -3.073 -0.559 1.00 96.12 101 GLY A N 1
ATOM 819 C CA . GLY A 1 101 ? -11.830 -3.571 -1.770 1.00 96.12 101 GLY A CA 1
ATOM 820 C C . GLY A 1 101 ? -10.700 -4.557 -1.467 1.00 96.12 101 GLY A C 1
ATOM 821 O O . GLY A 1 101 ? -10.613 -5.623 -2.080 1.00 96.12 101 GLY A O 1
ATOM 822 N N . ASN A 1 102 ? -9.836 -4.254 -0.497 1.00 97.19 102 ASN A N 1
ATOM 823 C CA . ASN A 1 102 ? -8.781 -5.186 -0.081 1.00 97.19 102 ASN A CA 1
ATOM 824 C C . ASN A 1 102 ? -9.345 -6.440 0.596 1.00 97.19 102 ASN A C 1
ATOM 826 O O . ASN A 1 102 ? -8.829 -7.534 0.368 1.00 97.19 102 ASN A O 1
ATOM 830 N N . LEU A 1 103 ? -10.435 -6.322 1.357 1.00 97.12 103 LEU A N 1
ATOM 831 C CA . LEU A 1 103 ? -11.126 -7.470 1.939 1.00 97.12 103 LEU A CA 1
ATOM 832 C C . LEU A 1 103 ? -11.659 -8.410 0.849 1.00 97.12 103 LEU A C 1
ATOM 834 O O . LEU A 1 103 ? -11.495 -9.624 0.949 1.00 97.12 103 LEU A O 1
ATOM 838 N N . GLN A 1 104 ? -12.250 -7.869 -0.217 1.00 96.56 104 GLN A N 1
ATOM 839 C CA . GLN A 1 104 ? -12.715 -8.664 -1.358 1.00 96.56 104 GLN A CA 1
ATOM 840 C C . GLN A 1 104 ? -11.560 -9.382 -2.069 1.00 96.56 104 GLN A C 1
ATOM 842 O O . GLN A 1 104 ? -11.675 -10.571 -2.376 1.00 96.56 104 GLN A O 1
ATOM 847 N N . ARG A 1 105 ? -10.423 -8.703 -2.275 1.00 96.00 105 ARG A N 1
ATOM 848 C CA . ARG A 1 105 ? -9.215 -9.316 -2.855 1.00 96.00 105 ARG A CA 1
ATOM 849 C C . ARG A 1 105 ? -8.677 -10.449 -1.981 1.00 96.00 105 ARG A C 1
ATOM 851 O O . ARG A 1 105 ? -8.383 -11.522 -2.496 1.00 96.00 105 ARG A O 1
ATOM 858 N N . LEU A 1 106 ? -8.632 -10.258 -0.662 1.00 96.06 106 LEU A N 1
ATOM 859 C CA . LEU A 1 106 ? -8.209 -11.289 0.292 1.00 96.06 106 LEU A CA 1
ATOM 860 C C . LEU A 1 106 ? -9.165 -12.485 0.346 1.00 96.06 106 LEU A C 1
ATOM 862 O O . LEU A 1 106 ? -8.705 -13.619 0.459 1.00 96.06 106 LEU A O 1
ATOM 866 N N . LYS A 1 107 ? -10.481 -12.251 0.251 1.00 95.88 107 LYS A N 1
ATOM 867 C CA . LYS A 1 107 ? -11.478 -13.327 0.129 1.00 95.88 107 LYS A CA 1
ATOM 868 C C . LYS A 1 107 ? -11.248 -14.139 -1.145 1.00 95.88 107 LYS A C 1
ATOM 870 O O . LYS A 1 107 ? -11.263 -15.362 -1.090 1.00 95.88 107 LYS A O 1
ATOM 875 N N . LYS A 1 108 ? -10.984 -13.470 -2.274 1.00 96.25 108 LYS A N 1
ATOM 876 C CA . LYS A 1 108 ? -10.655 -14.129 -3.549 1.00 96.25 108 LYS A CA 1
ATOM 877 C C . LYS A 1 108 ? -9.341 -14.917 -3.475 1.00 96.25 108 LYS A C 1
ATOM 879 O O . LYS A 1 108 ? -9.256 -15.988 -4.060 1.00 96.25 108 LYS A O 1
ATOM 884 N N . ALA A 1 109 ? -8.355 -14.410 -2.737 1.00 95.12 109 ALA A N 1
ATOM 885 C CA . ALA A 1 109 ? -7.080 -15.078 -2.472 1.00 95.12 109 ALA A CA 1
ATOM 886 C C . ALA A 1 109 ? -7.166 -16.173 -1.387 1.00 95.12 109 ALA A C 1
ATOM 888 O O . ALA A 1 109 ? -6.141 -16.659 -0.919 1.00 95.12 109 ALA A O 1
ATOM 889 N N . ASP A 1 110 ? -8.376 -16.540 -0.954 1.00 95.12 110 ASP A N 1
ATOM 890 C CA . ASP A 1 110 ? -8.629 -17.598 0.024 1.00 95.12 110 ASP A CA 1
ATOM 891 C C . ASP A 1 110 ? -7.909 -17.407 1.379 1.00 95.12 110 ASP A C 1
ATOM 893 O O . ASP A 1 110 ? -7.543 -18.368 2.058 1.00 95.12 110 ASP A O 1
ATOM 897 N N . SER A 1 111 ? -7.719 -16.146 1.796 1.00 94.31 111 SER A N 1
ATOM 898 C CA . SER A 1 111 ? -6.915 -15.783 2.972 1.00 94.31 111 SER A CA 1
ATOM 899 C C . SER A 1 111 ? -7.361 -16.511 4.255 1.00 94.31 111 SER A C 1
ATOM 901 O O . SER A 1 111 ? -8.479 -16.286 4.741 1.00 94.31 111 SER A O 1
ATOM 903 N N . PRO A 1 112 ? -6.477 -17.308 4.895 1.00 94.12 112 PRO A N 1
ATOM 904 C CA . PRO A 1 112 ? -6.779 -17.966 6.166 1.00 94.12 112 PRO A CA 1
ATOM 905 C C . PRO A 1 112 ? -7.088 -16.983 7.298 1.00 94.12 112 PRO A C 1
ATOM 907 O O . PRO A 1 112 ? -7.855 -17.308 8.201 1.00 94.12 112 PRO A O 1
ATOM 910 N N . TRP A 1 113 ? -6.499 -15.784 7.266 1.00 92.75 113 TRP A N 1
ATOM 911 C CA . TRP A 1 113 ? -6.726 -14.761 8.287 1.00 92.75 113 TRP A CA 1
ATOM 912 C C . TRP A 1 113 ? -8.140 -14.183 8.202 1.00 92.75 113 TRP A C 1
ATOM 914 O O . TRP A 1 113 ? -8.835 -14.092 9.212 1.00 92.75 113 TRP A O 1
ATOM 924 N N . VAL A 1 114 ? -8.608 -13.900 6.980 1.00 94.56 114 VAL A N 1
ATOM 925 C CA . VAL A 1 114 ? -9.988 -13.451 6.743 1.00 94.56 114 VAL A CA 1
ATOM 926 C C . VAL A 1 114 ? -10.992 -14.532 7.143 1.00 94.56 114 VAL A C 1
ATOM 928 O O . VAL A 1 114 ? -11.994 -14.214 7.778 1.00 94.56 114 VAL A O 1
ATOM 931 N N . LYS A 1 115 ? -10.712 -15.812 6.861 1.00 95.88 115 LYS A N 1
ATOM 932 C CA . LYS A 1 115 ? -11.576 -16.935 7.282 1.00 95.88 115 LYS A CA 1
ATOM 933 C C . LYS A 1 115 ? -11.734 -17.050 8.798 1.00 95.88 115 LYS A C 1
ATOM 935 O O . LYS A 1 115 ? -12.773 -17.507 9.259 1.00 95.88 115 LYS A O 1
ATOM 940 N N . LYS A 1 116 ? -10.725 -16.639 9.572 1.00 95.81 116 LYS A N 1
ATOM 941 C CA . LYS A 1 116 ? -10.792 -16.617 11.042 1.00 95.81 116 LYS A CA 1
ATOM 942 C C . LYS A 1 116 ? -11.671 -15.488 11.591 1.00 95.81 116 LYS A C 1
ATOM 944 O O . LYS A 1 116 ? -11.972 -15.510 12.776 1.00 95.81 116 LYS A O 1
ATOM 949 N N . GLY A 1 117 ? -12.061 -14.511 10.768 1.00 93.88 117 GLY A N 1
ATOM 950 C CA . GLY A 1 117 ? -12.883 -13.373 11.195 1.00 93.88 117 GLY A CA 1
ATOM 951 C C . GLY A 1 117 ? -12.129 -12.305 11.995 1.00 93.88 117 GLY A C 1
ATOM 952 O O . GLY A 1 117 ? -12.750 -11.389 12.520 1.00 93.88 117 GLY A O 1
ATOM 953 N N . ASN A 1 118 ? -10.797 -12.382 12.065 1.00 92.62 118 ASN A N 1
ATOM 954 C CA . ASN A 1 118 ? -9.939 -11.469 12.829 1.00 92.62 118 ASN A CA 1
ATOM 955 C C . ASN A 1 118 ? -9.694 -10.143 12.087 1.00 92.62 118 ASN A C 1
ATOM 957 O O . ASN A 1 118 ? -8.554 -9.741 11.842 1.00 92.62 118 ASN A O 1
ATOM 961 N N . ILE A 1 119 ? -10.772 -9.484 11.669 1.00 94.69 119 ILE A N 1
ATOM 962 C CA . ILE A 1 119 ? -10.720 -8.298 10.817 1.00 94.69 119 ILE A CA 1
ATOM 963 C C . ILE A 1 119 ? -11.651 -7.200 11.330 1.00 94.69 119 ILE A C 1
ATOM 965 O O . ILE A 1 119 ? -12.713 -7.470 11.886 1.00 94.69 119 ILE A O 1
ATOM 969 N N . VAL A 1 120 ? -11.261 -5.953 11.088 1.00 94.19 120 VAL A N 1
ATOM 970 C CA . VAL A 1 120 ? -12.101 -4.765 11.242 1.00 94.19 120 VAL A CA 1
ATOM 971 C C . VAL A 1 120 ? -12.192 -4.096 9.880 1.00 94.19 120 VAL A C 1
ATOM 973 O O . VAL A 1 120 ? -11.178 -3.688 9.310 1.00 94.19 120 VAL A O 1
ATOM 976 N N . GLU A 1 121 ? -13.405 -3.999 9.343 1.00 94.44 121 GLU A N 1
ATOM 977 C CA . GLU A 1 121 ? -13.629 -3.269 8.100 1.00 94.44 121 GLU A CA 1
ATOM 978 C C . GLU A 1 121 ? -13.524 -1.759 8.348 1.00 94.44 121 GLU A C 1
ATOM 980 O O . GLU A 1 121 ? -14.117 -1.231 9.290 1.00 94.44 121 GLU A O 1
ATOM 985 N N . VAL A 1 122 ? -12.759 -1.066 7.505 1.00 93.25 122 VAL A N 1
ATOM 986 C CA . VAL A 1 122 ? -12.560 0.385 7.579 1.00 93.25 122 VAL A CA 1
ATOM 987 C C . VAL A 1 122 ? -13.248 1.061 6.404 1.00 93.25 122 VAL A C 1
ATOM 989 O O . VAL A 1 122 ? -12.875 0.862 5.245 1.00 93.25 122 VAL A O 1
ATOM 992 N N . SER A 1 123 ? -14.222 1.913 6.720 1.00 93.06 123 SER A N 1
ATOM 993 C CA . SER A 1 123 ? -14.970 2.721 5.753 1.00 93.06 123 SER A CA 1
ATOM 994 C C . SER A 1 123 ? -14.744 4.227 5.916 1.00 93.06 123 SER A C 1
ATOM 996 O O . SER A 1 123 ? -15.355 5.008 5.187 1.00 93.06 123 SER A O 1
ATOM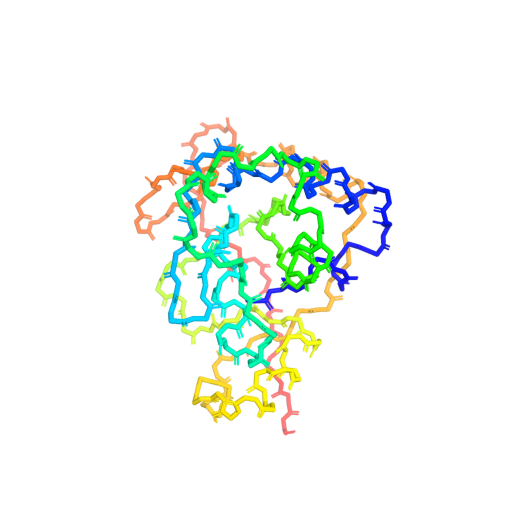 998 N N . ASP A 1 124 ? -13.888 4.653 6.851 1.00 92.12 124 ASP A N 1
ATOM 999 C CA . ASP A 1 124 ? -13.540 6.061 7.042 1.00 92.12 124 ASP A CA 1
ATOM 1000 C C . ASP A 1 124 ? -12.985 6.680 5.743 1.00 92.12 124 ASP A C 1
ATOM 1002 O O . ASP A 1 124 ? -12.363 6.010 4.905 1.00 92.12 124 ASP A O 1
ATOM 1006 N N . ARG A 1 125 ? -13.237 7.979 5.574 1.00 94.81 125 ARG A N 1
ATOM 1007 C CA . ARG A 1 125 ? -12.773 8.796 4.449 1.00 94.81 125 ARG A CA 1
ATOM 1008 C C . ARG A 1 125 ? -12.063 10.019 5.011 1.00 94.81 125 ARG A C 1
ATOM 1010 O O . ARG A 1 125 ? -12.606 10.684 5.886 1.00 94.81 125 ARG A O 1
ATOM 1017 N N . PHE A 1 126 ? -10.873 10.301 4.500 1.00 94.62 126 PHE A N 1
ATOM 1018 C CA . PHE A 1 126 ? -9.989 11.353 4.977 1.00 94.62 126 PHE A CA 1
ATOM 1019 C C . PHE A 1 126 ? -9.758 12.362 3.859 1.00 94.62 126 PHE A C 1
ATOM 1021 O O . PHE A 1 126 ? -9.296 12.019 2.769 1.00 94.62 126 PHE A O 1
ATOM 1028 N N . GLY A 1 127 ? -10.081 13.617 4.141 1.00 96.38 127 GLY A N 1
ATOM 1029 C CA . GLY A 1 127 ? -9.698 14.759 3.33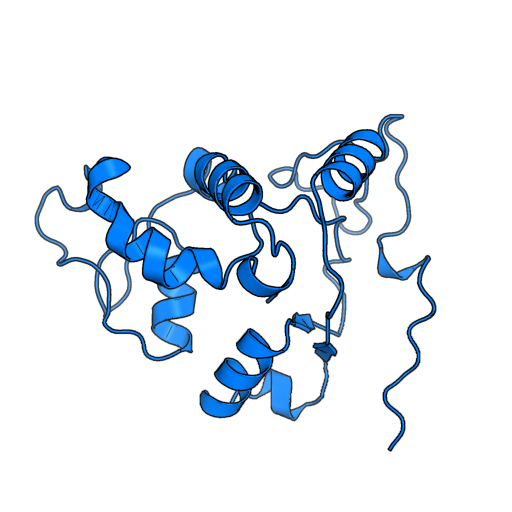0 1.00 96.38 127 GLY A CA 1
ATOM 1030 C C . GLY A 1 127 ? -8.460 15.458 3.883 1.00 96.38 127 GLY A C 1
ATOM 1031 O O . GLY A 1 127 ? -7.896 15.102 4.920 1.00 96.38 127 GLY A O 1
ATOM 1032 N N . AR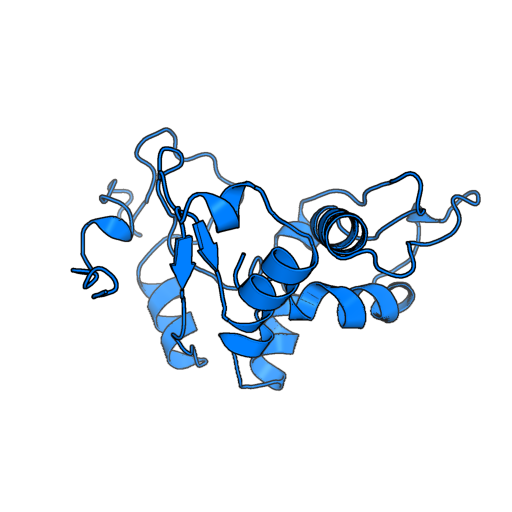G A 1 128 ? -8.058 16.535 3.205 1.00 96.12 128 ARG A N 1
ATOM 1033 C CA . ARG A 1 128 ? -6.872 17.324 3.570 1.00 96.12 128 ARG A CA 1
ATOM 1034 C C . ARG A 1 128 ? -6.919 17.835 5.012 1.00 96.12 128 ARG A C 1
ATOM 1036 O O . ARG A 1 128 ? -5.904 17.801 5.701 1.00 96.12 128 ARG A O 1
ATOM 1043 N N . LYS A 1 129 ? -8.092 18.281 5.474 1.00 95.12 129 LYS A N 1
ATOM 1044 C CA . LYS A 1 129 ? -8.284 18.764 6.851 1.00 95.12 129 LYS A CA 1
ATOM 1045 C C . LYS A 1 129 ? -8.063 17.657 7.880 1.00 95.12 129 LYS A C 1
ATOM 1047 O O . LYS A 1 129 ? -7.408 17.907 8.885 1.00 95.12 129 LYS A O 1
ATOM 1052 N N . ASP A 1 130 ? -8.546 16.446 7.610 1.00 93.25 130 ASP A N 1
ATOM 1053 C CA . ASP A 1 130 ? -8.371 15.303 8.511 1.00 93.25 130 ASP A CA 1
ATOM 1054 C C . ASP A 1 130 ? -6.893 14.923 8.620 1.00 93.25 130 ASP A C 1
ATOM 1056 O O . ASP A 1 130 ? -6.372 14.750 9.718 1.00 93.25 130 ASP A O 1
ATOM 1060 N N . ILE A 1 131 ? -6.185 14.890 7.487 1.00 92.69 131 ILE A N 1
ATOM 1061 C CA . ILE A 1 131 ? -4.743 14.614 7.443 1.00 92.69 131 ILE A CA 1
ATOM 1062 C C . ILE A 1 131 ? -3.948 15.684 8.196 1.00 92.69 131 ILE A C 1
ATOM 1064 O O . ILE A 1 131 ? -3.069 15.360 8.992 1.00 92.69 131 ILE A O 1
ATOM 1068 N N . GLN A 1 132 ? -4.271 16.963 7.996 1.00 91.56 132 GLN A N 1
ATOM 1069 C CA . GLN A 1 132 ? -3.638 18.057 8.735 1.00 91.56 132 GLN A CA 1
ATOM 1070 C C . GLN A 1 132 ? -3.903 17.960 10.239 1.00 91.56 132 GLN A C 1
ATOM 1072 O O . GLN A 1 132 ? -2.995 18.194 11.032 1.00 91.56 132 GLN A O 1
ATOM 1077 N N . GLN A 1 133 ? -5.120 17.587 10.636 1.00 89.00 133 GLN A N 1
ATOM 1078 C CA . GLN A 1 133 ? -5.483 17.406 12.039 1.00 89.00 133 GLN A CA 1
ATOM 1079 C C . GLN A 1 133 ? -4.732 16.233 12.680 1.00 89.00 133 GLN A C 1
ATOM 1081 O O . GLN A 1 133 ? -4.252 16.330 13.805 1.00 89.00 133 GLN A O 1
ATOM 1086 N N . ILE A 1 134 ? -4.579 15.128 11.959 1.00 85.31 134 ILE A N 1
ATOM 1087 C CA . ILE A 1 134 ? -3.771 13.988 12.392 1.00 85.31 134 ILE A CA 1
ATOM 1088 C C . ILE A 1 134 ? -2.321 14.432 12.620 1.00 85.31 134 ILE A C 1
ATOM 1090 O O . ILE A 1 134 ? -1.799 14.281 13.725 1.00 85.31 134 ILE A O 1
ATOM 1094 N N . LEU A 1 135 ? -1.697 15.049 11.614 1.00 85.44 135 LEU A N 1
ATOM 1095 C CA . LEU A 1 135 ? -0.316 15.538 11.691 1.00 85.44 135 LEU A CA 1
ATOM 1096 C C . LEU A 1 135 ? -0.138 16.656 12.732 1.00 85.44 135 LEU A C 1
ATOM 1098 O O . LEU A 1 135 ? 0.975 16.919 13.194 1.00 85.44 135 LEU A O 1
ATOM 1102 N N . SER A 1 136 ? -1.216 17.343 13.124 1.00 84.50 136 SER A N 1
ATOM 1103 C CA . SER A 1 136 ? -1.188 18.317 14.215 1.00 84.50 136 SER A CA 1
ATOM 1104 C C . SER A 1 136 ? -1.201 17.645 15.595 1.00 84.50 136 SER A C 1
ATOM 1106 O O . SER A 1 136 ? -0.615 18.203 16.522 1.00 84.50 136 SER A O 1
ATOM 1108 N N . SER A 1 137 ? -1.776 16.443 15.707 1.00 76.00 137 SER A N 1
ATOM 1109 C CA . SER A 1 137 ? -2.055 15.752 16.975 1.00 76.00 137 SER A CA 1
ATOM 1110 C C . SER A 1 137 ? -0.935 14.851 17.516 1.00 76.00 137 SER A C 1
ATOM 1112 O O . SER A 1 137 ? -0.870 14.645 18.727 1.00 76.00 137 SER A O 1
ATOM 1114 N N . TYR A 1 138 ? -0.027 14.351 16.673 1.00 75.19 138 TYR A N 1
ATOM 1115 C CA . TYR A 1 138 ? 1.122 13.544 17.112 1.00 75.19 138 TYR A CA 1
ATOM 1116 C C . TYR A 1 138 ? 2.360 13.763 16.233 1.00 75.19 138 TYR A C 1
ATOM 1118 O O . TYR A 1 138 ? 2.290 14.405 15.182 1.00 75.19 138 TYR A O 1
ATOM 1126 N N . GLU A 1 139 ? 3.514 13.285 16.699 1.00 75.38 139 GLU A N 1
ATOM 1127 C CA . GLU A 1 139 ? 4.766 13.314 15.941 1.00 75.38 139 GLU A CA 1
ATOM 1128 C C . GLU A 1 139 ? 4.775 12.157 14.929 1.00 75.38 139 GLU A C 1
ATOM 1130 O O . GLU A 1 139 ? 4.854 10.987 15.302 1.00 75.38 139 GLU A O 1
ATOM 1135 N N . TYR A 1 140 ? 4.636 12.471 13.637 1.00 76.88 140 TYR A N 1
ATOM 1136 C CA . TYR A 1 140 ? 4.628 11.457 12.583 1.00 76.88 140 TYR A CA 1
ATOM 1137 C C . TYR A 1 140 ? 6.056 11.010 12.246 1.00 76.88 140 TYR A C 1
ATOM 1139 O O . TYR A 1 140 ? 6.740 11.640 11.440 1.00 76.88 140 TYR A O 1
ATOM 1147 N N . ALA A 1 141 ? 6.479 9.906 12.859 1.00 79.94 141 ALA A N 1
ATOM 1148 C CA . ALA A 1 141 ? 7.758 9.245 12.614 1.00 79.94 141 ALA A CA 1
ATOM 1149 C C . ALA A 1 141 ? 7.542 7.730 12.408 1.00 79.94 141 ALA A C 1
ATOM 1151 O O . ALA A 1 141 ? 7.925 6.923 13.252 1.00 79.94 141 ALA A O 1
ATOM 1152 N N . PRO A 1 142 ? 6.904 7.300 11.300 1.00 78.75 142 PRO A N 1
ATOM 1153 C CA . PRO A 1 142 ? 6.537 5.894 11.080 1.00 78.75 142 PRO A CA 1
ATOM 1154 C C . PRO A 1 142 ? 7.735 4.933 10.977 1.00 78.75 142 PRO A C 1
ATOM 1156 O O . PRO A 1 142 ? 7.553 3.726 11.091 1.00 78.75 142 PRO A O 1
ATOM 1159 N N . TRP A 1 143 ? 8.946 5.456 10.768 1.00 80.62 143 TRP A N 1
ATOM 1160 C CA . TRP A 1 143 ? 10.205 4.701 10.762 1.00 80.62 143 TRP A CA 1
ATOM 1161 C C . TRP A 1 143 ? 10.792 4.473 12.164 1.00 80.62 143 TRP A C 1
ATOM 1163 O O . TRP A 1 143 ? 11.774 3.744 12.301 1.00 80.62 143 TRP A O 1
ATOM 1173 N N . GLU A 1 144 ? 10.250 5.109 13.203 1.00 77.94 144 GLU A N 1
ATOM 1174 C CA . GLU A 1 144 ? 10.767 5.002 14.563 1.00 77.94 144 GLU A CA 1
ATOM 1175 C C . GLU A 1 144 ? 10.141 3.813 15.301 1.00 77.94 144 GLU A C 1
ATOM 1177 O O . GLU A 1 144 ? 8.920 3.657 15.369 1.00 77.94 144 GLU A O 1
ATOM 1182 N N . TYR A 1 145 ? 10.983 2.962 15.892 1.00 73.50 145 TYR A N 1
ATOM 1183 C CA . TYR A 1 145 ? 10.513 1.897 16.769 1.00 73.50 145 TYR A CA 1
ATOM 1184 C C . TYR A 1 145 ? 10.203 2.461 18.159 1.00 73.50 145 TYR A C 1
ATOM 1186 O O . TYR A 1 145 ? 11.104 2.723 18.953 1.00 73.50 145 TYR A O 1
ATOM 1194 N N . LEU A 1 146 ? 8.916 2.607 18.466 1.00 69.50 146 LEU A N 1
ATOM 1195 C CA . LEU A 1 146 ? 8.434 3.205 19.716 1.00 69.50 146 LEU A CA 1
ATOM 1196 C C . LEU A 1 146 ? 8.245 2.190 20.871 1.00 69.50 146 LEU A C 1
ATOM 1198 O O . LEU A 1 146 ? 7.681 2.528 21.915 1.00 69.50 146 LEU A O 1
ATOM 1202 N N . GLY A 1 147 ? 8.697 0.940 20.705 1.00 65.75 147 GLY A N 1
ATOM 1203 C CA . GLY A 1 147 ? 8.508 -0.138 21.684 1.00 65.75 147 GLY A CA 1
ATOM 1204 C C . GLY A 1 147 ? 7.067 -0.665 21.772 1.00 65.75 147 GLY A C 1
ATOM 1205 O O . GLY A 1 147 ? 6.185 -0.257 21.022 1.00 65.75 147 GLY A O 1
ATOM 1206 N N . GLU A 1 148 ? 6.808 -1.571 22.722 1.00 58.88 148 GLU A N 1
ATOM 1207 C CA . GLU A 1 148 ? 5.510 -2.265 22.871 1.00 58.88 148 GLU A CA 1
ATOM 1208 C C . GLU A 1 148 ? 4.312 -1.332 23.150 1.00 58.88 148 GLU A C 1
ATOM 1210 O O . GLU A 1 148 ? 3.168 -1.711 22.920 1.00 58.88 148 GLU A O 1
ATOM 1215 N N . LYS A 1 149 ? 4.552 -0.111 23.648 1.00 56.09 149 LYS A N 1
ATOM 1216 C CA . LYS A 1 149 ? 3.511 0.843 24.096 1.00 56.09 149 LYS A CA 1
ATOM 1217 C C . LYS A 1 149 ? 3.446 2.128 23.261 1.00 56.09 149 LYS A C 1
ATOM 1219 O O . LYS A 1 149 ? 2.903 3.136 23.708 1.00 56.09 149 LYS A O 1
ATOM 1224 N N . GLY A 1 150 ? 4.071 2.133 22.094 1.00 56.31 150 GLY A N 1
ATOM 1225 C CA . GLY A 1 150 ? 4.484 3.359 21.434 1.00 56.31 150 GLY A CA 1
ATOM 1226 C C . GLY A 1 150 ? 3.428 4.089 20.603 1.00 56.31 150 GLY A C 1
ATOM 1227 O O . GLY A 1 150 ? 3.315 3.830 19.411 1.00 56.31 150 GLY A O 1
ATOM 1228 N N . VAL A 1 151 ? 2.746 5.080 21.186 1.00 58.66 151 VAL A N 1
ATOM 1229 C CA . VAL A 1 151 ? 2.286 6.282 20.458 1.00 58.66 151 VAL A CA 1
ATOM 1230 C C . VAL A 1 151 ? 2.791 7.504 21.213 1.00 58.66 151 VAL A C 1
ATOM 1232 O O . VAL A 1 151 ? 2.460 7.665 22.386 1.00 58.66 151 VAL A O 1
ATOM 1235 N N . ARG A 1 152 ? 3.597 8.352 20.567 1.00 60.22 152 ARG A N 1
ATOM 1236 C CA . ARG A 1 152 ? 4.152 9.571 21.169 1.00 60.22 152 ARG A CA 1
ATOM 1237 C C . ARG A 1 152 ? 3.322 10.779 20.736 1.00 60.22 152 ARG A C 1
ATOM 1239 O O . ARG A 1 152 ? 3.197 11.045 19.542 1.00 60.22 152 ARG A O 1
ATOM 1246 N N . ASP A 1 153 ? 2.729 11.498 21.685 1.00 63.47 153 ASP A N 1
ATOM 1247 C CA . ASP A 1 153 ? 2.161 12.813 21.374 1.00 63.47 153 ASP A CA 1
ATOM 1248 C C . ASP A 1 153 ? 3.275 13.855 21.158 1.00 63.47 153 ASP A C 1
ATOM 1250 O O . ASP A 1 153 ? 4.449 13.597 21.428 1.00 63.47 153 ASP A O 1
ATOM 1254 N N . LYS A 1 154 ? 2.932 15.051 20.664 1.00 62.91 154 LYS A N 1
ATOM 1255 C CA . LYS A 1 154 ? 3.928 16.111 20.399 1.00 62.91 154 LYS A CA 1
ATOM 1256 C C . LYS A 1 154 ? 4.647 16.634 21.647 1.00 62.91 154 LYS A C 1
ATOM 1258 O O . LYS A 1 154 ? 5.633 17.353 21.525 1.00 62.91 154 LYS A O 1
ATOM 1263 N N . GLU A 1 155 ? 4.162 16.290 22.836 1.00 64.25 155 GLU A N 1
ATOM 1264 C CA . GLU A 1 155 ? 4.784 16.629 24.119 1.00 64.25 155 GLU A CA 1
ATOM 1265 C C . GLU A 1 155 ? 5.754 15.531 24.583 1.00 64.25 155 GLU A C 1
ATOM 1267 O O . GLU A 1 155 ? 6.389 15.650 25.630 1.00 64.25 155 GLU A O 1
ATOM 1272 N N . GLY A 1 156 ? 5.875 14.451 23.810 1.00 58.88 156 GLY A N 1
ATOM 1273 C CA . GLY A 1 156 ? 6.744 13.328 24.097 1.00 58.88 156 GLY A CA 1
ATOM 1274 C C . GLY A 1 156 ? 6.155 12.296 25.055 1.00 58.88 156 GLY A C 1
ATOM 1275 O O . GLY A 1 156 ? 6.900 11.422 25.503 1.00 58.88 156 GLY A O 1
ATOM 1276 N N . LYS A 1 157 ? 4.857 12.371 25.384 1.00 56.00 157 LYS A N 1
ATOM 1277 C CA . LYS A 1 157 ? 4.188 11.426 26.288 1.00 56.00 157 LYS A CA 1
ATOM 1278 C C . LYS A 1 157 ? 3.649 10.222 25.518 1.00 56.00 157 LYS A C 1
ATOM 1280 O O . LYS A 1 157 ? 3.108 10.357 24.422 1.00 56.00 157 LYS A O 1
ATOM 1285 N N . TYR A 1 158 ? 3.755 9.045 26.135 1.00 54.78 158 TYR A N 1
ATOM 1286 C CA . TYR A 1 158 ? 3.166 7.810 25.621 1.00 54.78 158 TYR A CA 1
ATOM 1287 C C . TYR A 1 158 ? 1.650 7.821 25.842 1.00 54.78 158 TYR A C 1
ATOM 1289 O O . TYR A 1 158 ? 1.192 7.901 26.984 1.00 54.78 158 TYR A O 1
ATOM 1297 N N . ARG A 1 159 ? 0.870 7.720 24.765 1.00 53.19 159 ARG A N 1
ATOM 1298 C CA . ARG A 1 159 ? -0.585 7.521 24.817 1.00 53.19 159 ARG A CA 1
ATOM 1299 C C . ARG A 1 159 ? -0.939 6.103 24.377 1.00 53.19 159 ARG A C 1
ATOM 1301 O O . ARG A 1 159 ? -0.264 5.519 23.535 1.00 53.19 159 ARG A O 1
ATOM 1308 N N . GLY A 1 160 ? -1.997 5.541 24.964 1.00 45.78 160 GLY A N 1
ATOM 1309 C CA . GLY A 1 160 ? -2.564 4.277 24.493 1.00 45.78 160 GLY A CA 1
ATOM 1310 C C . GLY A 1 160 ? -3.002 4.426 23.037 1.00 45.78 160 GLY A C 1
ATOM 1311 O O . GLY A 1 160 ? -3.612 5.431 22.685 1.00 45.78 160 GLY A O 1
ATOM 1312 N N . GLY A 1 161 ? -2.635 3.463 22.189 1.00 43.41 161 GLY A N 1
ATOM 1313 C CA . GLY A 1 161 ? -2.899 3.522 20.751 1.00 43.41 161 GLY A CA 1
ATOM 1314 C C . GLY A 1 161 ? -4.384 3.628 20.387 1.00 43.41 161 GLY A C 1
ATOM 1315 O O . GLY A 1 161 ? -5.270 3.474 21.225 1.00 43.41 161 GLY A O 1
ATOM 1316 N N . PHE A 1 162 ? -4.641 3.846 19.096 1.00 43.62 162 PHE A N 1
ATOM 1317 C CA . PHE A 1 162 ? -5.937 4.168 18.473 1.00 43.62 162 PHE A CA 1
ATOM 1318 C C . PHE A 1 162 ? -7.138 3.297 18.916 1.00 43.62 162 PHE A C 1
ATOM 1320 O O . PHE A 1 162 ? -8.283 3.745 18.873 1.00 43.62 162 PHE A O 1
ATOM 1327 N N . ALA A 1 163 ? -6.885 2.072 19.389 1.00 40.53 163 ALA A N 1
ATOM 1328 C CA . ALA A 1 163 ? -7.894 1.147 19.907 1.00 40.53 163 ALA A CA 1
ATOM 1329 C C . ALA A 1 163 ? -8.516 1.564 21.258 1.00 40.53 163 ALA A C 1
ATOM 1331 O O . ALA A 1 163 ? -9.584 1.067 21.608 1.00 40.53 163 ALA A O 1
ATOM 1332 N N . ALA A 1 164 ? -7.887 2.462 22.024 1.00 36.72 164 ALA A N 1
ATOM 1333 C CA . ALA A 1 164 ? -8.385 2.856 23.345 1.00 36.72 164 ALA A CA 1
ATOM 1334 C C . ALA A 1 164 ? -9.585 3.823 23.293 1.00 36.72 164 ALA A C 1
ATOM 1336 O O . ALA A 1 164 ? -10.352 3.891 24.253 1.00 36.72 164 ALA A O 1
ATOM 1337 N N . GLU A 1 165 ? -9.775 4.561 22.192 1.00 35.84 165 GLU A N 1
ATOM 1338 C CA . GLU A 1 165 ? -10.704 5.704 22.160 1.00 35.84 165 GLU A CA 1
ATOM 1339 C C . GLU A 1 165 ? -11.941 5.512 21.267 1.00 35.84 165 GLU A C 1
ATOM 1341 O O . GLU A 1 165 ? -12.903 6.272 21.388 1.00 35.84 165 GLU A O 1
ATOM 1346 N N . ARG A 1 166 ? -11.994 4.477 20.414 1.00 44.94 166 ARG A N 1
ATOM 1347 C CA . ARG A 1 166 ? -13.188 4.181 19.601 1.00 44.94 166 ARG A CA 1
ATOM 1348 C C . ARG A 1 166 ? -13.867 2.897 20.073 1.00 44.94 166 ARG A C 1
ATOM 1350 O O . ARG A 1 166 ? -13.375 1.797 19.844 1.0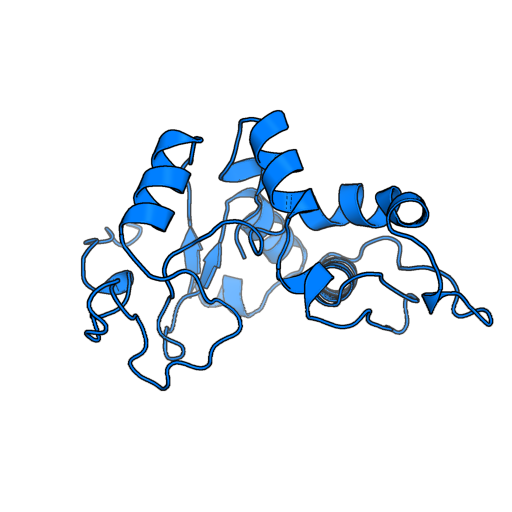0 44.94 166 ARG A O 1
ATOM 1357 N N . LYS A 1 167 ? -15.048 3.029 20.689 1.00 33.88 167 LYS A N 1
ATOM 1358 C CA . LYS A 1 167 ? -15.977 1.905 20.892 1.00 33.88 167 LYS A CA 1
ATOM 1359 C C . LYS A 1 167 ? -16.399 1.382 19.517 1.00 33.88 167 LYS A C 1
ATOM 1361 O O . LYS A 1 167 ? -17.258 1.974 18.871 1.00 33.88 167 LYS A O 1
ATOM 1366 N N . HIS A 1 168 ? -15.780 0.308 19.047 1.00 43.19 168 HIS A N 1
ATOM 1367 C CA . HIS A 1 168 ? -16.228 -0.372 17.839 1.00 43.19 168 HIS A CA 1
ATOM 1368 C C . HIS A 1 168 ? -17.398 -1.293 18.188 1.00 43.19 168 HIS A C 1
ATOM 1370 O O . HIS A 1 168 ? -17.271 -2.165 19.048 1.00 43.19 168 HIS A O 1
ATOM 1376 N N . SER A 1 169 ? -18.546 -1.072 17.540 1.00 29.92 169 SER A N 1
ATOM 1377 C CA . SER A 1 169 ? -19.643 -2.040 17.552 1.00 29.92 169 SER A CA 1
ATOM 1378 C C . SER A 1 169 ? -19.152 -3.326 16.888 1.00 29.92 169 SER A C 1
ATOM 1380 O O . SER A 1 169 ? -18.730 -3.266 15.730 1.00 29.92 169 SER A O 1
ATOM 1382 N N . PRO A 1 170 ? -19.191 -4.478 17.576 1.00 29.89 170 PRO A N 1
ATOM 1383 C CA . PRO A 1 170 ? -18.969 -5.753 16.919 1.00 29.89 170 PRO A CA 1
ATOM 1384 C C . PRO A 1 170 ? -20.048 -5.955 15.852 1.00 29.89 170 PRO A C 1
ATOM 1386 O O . PRO A 1 170 ? -21.205 -5.575 16.047 1.00 29.89 170 PRO A O 1
ATOM 1389 N N . LEU A 1 171 ? -19.651 -6.536 14.719 1.00 33.81 171 LEU A N 1
ATOM 1390 C CA . LEU A 1 171 ? -20.568 -6.971 13.673 1.00 33.81 171 LEU A CA 1
ATOM 1391 C C . LEU A 1 171 ? -21.631 -7.874 14.308 1.00 33.81 171 LEU A C 1
ATOM 1393 O O . LEU A 1 171 ? -21.325 -8.926 14.868 1.00 33.81 171 LEU A O 1
ATOM 1397 N N . SER A 1 172 ? -22.877 -7.419 14.272 1.00 29.98 172 SER A N 1
ATOM 1398 C CA . SER A 1 172 ? -24.034 -8.210 14.652 1.00 29.98 172 SER A CA 1
ATOM 1399 C C . SER A 1 172 ? -24.329 -9.231 13.555 1.00 29.98 172 SER A C 1
ATOM 1401 O O . SER A 1 172 ? -24.706 -8.809 12.465 1.00 29.98 172 SER A O 1
ATOM 1403 N N . GLY A 1 173 ? -24.223 -10.520 13.898 1.00 31.61 173 GLY A N 1
ATOM 1404 C CA . GLY A 1 173 ? -24.965 -11.633 13.284 1.00 31.61 173 GLY A CA 1
ATOM 1405 C C . GLY A 1 173 ? -24.481 -12.111 11.927 1.00 31.61 173 GLY A C 1
ATOM 1406 O O . GLY A 1 173 ? -24.808 -11.445 10.925 1.00 31.61 173 GLY A O 1
#

pLDDT: mean 84.91, std 17.65, range [29.89, 97.75]